Protein AF-A0A1J4WRR9-F1 (afdb_monomer)

pLDDT: mean 74.23, std 21.95, range [26.36, 92.88]

Secondary structure (DSSP, 8-state):
---------PPPEEEEEEEHHHHHHHHHHTT----HHHHHHHHHHHSEEEEEEEEE-GGGS-HHHHHHHHHTTPEEEE-PPBTTTB-SHHHHHHHHHHT-------SS-----------

Structure (mmCIF, N/CA/C/O backbone):
data_AF-A0A1J4WRR9-F1
#
_entry.id   AF-A0A1J4WRR9-F1
#
loop_
_atom_site.group_PDB
_atom_site.id
_atom_site.type_symbol
_atom_site.label_atom_id
_atom_site.label_alt_id
_atom_site.label_comp_id
_atom_site.label_asym_id
_atom_site.label_entity_id
_atom_site.label_seq_id
_atom_site.pdbx_PDB_ins_code
_atom_site.Cartn_x
_atom_site.Cartn_y
_atom_site.Cartn_z
_atom_site.occupancy
_atom_site.B_iso_or_equiv
_atom_site.auth_seq_id
_atom_site.auth_comp_id
_atom_site.auth_asym_id
_atom_site.auth_atom_id
_atom_site.pdbx_PDB_model_num
ATOM 1 N N . MET A 1 1 ? -31.240 15.964 38.625 1.00 39.91 1 MET A N 1
ATOM 2 C CA . MET A 1 1 ? -29.882 15.446 38.370 1.00 39.91 1 MET A CA 1
ATOM 3 C C . MET A 1 1 ? -30.028 14.396 37.291 1.00 39.91 1 MET A C 1
ATOM 5 O O . MET A 1 1 ? -30.695 13.405 37.537 1.00 39.91 1 MET A O 1
ATOM 9 N N . ALA A 1 2 ? -29.575 14.690 36.074 1.00 42.62 2 ALA A N 1
ATOM 10 C CA . ALA A 1 2 ? -29.605 13.737 34.972 1.00 42.62 2 ALA A CA 1
ATOM 11 C C . ALA A 1 2 ? -28.191 13.175 34.838 1.00 42.62 2 ALA A C 1
ATOM 13 O O . ALA A 1 2 ? -27.283 13.915 34.450 1.00 42.62 2 ALA A O 1
ATOM 14 N N . ASP A 1 3 ? -28.020 11.908 35.206 1.00 43.25 3 ASP A N 1
ATOM 15 C CA . ASP A 1 3 ? -26.831 11.131 34.877 1.00 43.25 3 ASP A CA 1
ATOM 16 C C . ASP A 1 3 ? -26.730 11.067 33.353 1.00 43.25 3 ASP A C 1
ATOM 18 O O . ASP A 1 3 ? -27.455 10.341 32.675 1.00 43.25 3 ASP A O 1
ATOM 22 N N . ARG A 1 4 ? -25.870 11.919 32.791 1.00 42.72 4 ARG A N 1
ATOM 23 C CA . ARG A 1 4 ? -25.448 11.793 31.403 1.00 42.72 4 ARG A CA 1
ATOM 24 C C . ARG A 1 4 ? -24.496 10.611 31.363 1.00 42.72 4 ARG A C 1
ATOM 26 O O . ARG A 1 4 ? -23.338 10.752 31.746 1.00 42.72 4 ARG A O 1
ATOM 33 N N . GLU A 1 5 ? -24.981 9.466 30.900 1.00 44.03 5 GLU A N 1
ATOM 34 C CA . GLU A 1 5 ? -24.117 8.398 30.412 1.00 44.03 5 GLU A CA 1
ATOM 35 C C . GLU A 1 5 ? -23.182 9.010 29.362 1.00 44.03 5 GLU A C 1
ATOM 37 O O . GLU A 1 5 ? -23.585 9.336 28.243 1.00 44.03 5 GLU A O 1
ATOM 42 N N . ILE A 1 6 ? -21.923 9.233 29.742 1.00 54.09 6 ILE A N 1
ATOM 43 C CA . ILE A 1 6 ? -20.846 9.567 28.814 1.00 54.09 6 ILE A CA 1
ATOM 44 C C . ILE A 1 6 ? -20.554 8.267 28.067 1.00 54.09 6 ILE A C 1
ATOM 46 O O . ILE A 1 6 ? -19.619 7.533 28.375 1.00 54.09 6 ILE A O 1
ATOM 50 N N . GLY A 1 7 ? -21.426 7.931 27.118 1.00 45.69 7 GLY A N 1
ATOM 51 C CA . GLY A 1 7 ? -21.186 6.850 26.185 1.00 45.69 7 GLY A CA 1
ATOM 52 C C . GLY A 1 7 ? -19.943 7.212 25.388 1.00 45.69 7 GLY A C 1
ATOM 53 O O . GLY A 1 7 ? -19.991 8.099 24.536 1.00 45.69 7 GLY A O 1
ATOM 54 N N . HIS A 1 8 ? -18.818 6.558 25.680 1.00 54.09 8 HIS A N 1
ATOM 55 C CA . HIS A 1 8 ? -17.649 6.586 24.813 1.00 54.09 8 HIS A CA 1
ATOM 56 C C . HIS A 1 8 ? -18.095 6.107 23.427 1.00 54.09 8 HIS A C 1
ATOM 58 O O . HIS A 1 8 ? -18.208 4.902 23.194 1.00 54.09 8 HIS A O 1
ATOM 64 N N . ARG A 1 9 ? -18.381 7.037 22.503 1.00 54.81 9 ARG A N 1
ATOM 65 C CA . ARG A 1 9 ? -18.487 6.708 21.080 1.00 54.81 9 ARG A CA 1
ATOM 66 C C . ARG A 1 9 ? -17.151 6.085 20.707 1.00 54.81 9 ARG A C 1
ATOM 68 O O . ARG A 1 9 ? -16.142 6.782 20.644 1.00 54.81 9 ARG A O 1
ATOM 75 N N . ARG A 1 10 ? -17.137 4.762 20.546 1.00 61.81 10 ARG A N 1
ATOM 76 C CA . ARG A 1 10 ? -15.982 4.058 19.997 1.00 61.81 10 ARG A CA 1
ATOM 77 C C . ARG A 1 10 ? -15.734 4.663 18.620 1.00 61.81 10 ARG A C 1
ATOM 79 O O . ARG A 1 10 ? -16.669 4.733 17.824 1.00 61.81 10 ARG A O 1
ATOM 86 N N . ALA A 1 11 ? -14.518 5.150 18.390 1.00 70.25 11 ALA A N 1
ATOM 87 C CA . ALA A 1 11 ? -14.110 5.576 17.062 1.00 70.25 11 ALA A CA 1
ATOM 88 C C . ALA A 1 11 ? -14.341 4.412 16.088 1.00 70.25 11 ALA A C 1
ATOM 90 O O . ALA A 1 11 ? -14.134 3.248 16.450 1.00 70.25 11 ALA A O 1
ATOM 91 N N . GLU A 1 12 ? -14.816 4.716 14.881 1.00 80.94 12 GLU A N 1
ATOM 92 C CA . GLU A 1 12 ? -14.925 3.703 13.836 1.00 80.94 12 GLU A CA 1
ATOM 93 C C . GLU A 1 12 ? -13.535 3.125 13.573 1.00 80.94 12 GLU A C 1
ATOM 95 O O . GLU A 1 12 ? -12.549 3.856 13.545 1.00 80.94 12 GLU A O 1
ATOM 100 N N . LYS A 1 13 ? -13.433 1.804 13.447 1.00 82.19 13 LYS A N 1
ATOM 101 C CA . LYS A 1 13 ? -12.151 1.146 13.197 1.00 82.19 13 LYS A CA 1
ATOM 102 C C . LYS A 1 13 ? -11.915 1.074 11.698 1.00 82.19 13 LYS A C 1
ATOM 104 O O . LYS A 1 13 ? -12.748 0.534 10.975 1.00 82.19 13 LYS A O 1
ATOM 109 N N . VAL A 1 14 ? -10.771 1.576 11.252 1.00 82.56 14 VAL A N 1
ATOM 110 C CA . VAL A 1 14 ? -10.416 1.684 9.838 1.00 82.56 14 VAL A CA 1
ATOM 111 C C . VAL A 1 14 ? -9.291 0.720 9.492 1.00 82.56 14 VAL A C 1
ATOM 113 O O . VAL A 1 14 ? -8.246 0.655 10.140 1.00 82.56 14 VAL A O 1
ATOM 116 N N . ALA A 1 15 ? -9.541 -0.016 8.423 1.00 86.19 15 ALA A N 1
ATOM 117 C CA . ALA A 1 15 ? -8.690 -1.016 7.818 1.00 86.19 15 ALA A CA 1
ATOM 118 C C . ALA A 1 15 ? -8.161 -0.471 6.490 1.00 86.19 15 ALA A C 1
ATOM 120 O O . ALA A 1 15 ? -8.923 -0.376 5.528 1.00 86.19 15 ALA A O 1
ATOM 121 N N . LEU A 1 16 ? -6.888 -0.084 6.419 1.00 87.00 16 LEU A N 1
ATOM 122 C CA . LEU A 1 16 ? -6.315 0.458 5.189 1.00 87.00 16 LEU A CA 1
ATOM 123 C C . LEU A 1 16 ? -5.583 -0.647 4.413 1.00 87.00 16 LEU A C 1
ATOM 125 O O . LEU A 1 16 ? -4.529 -1.124 4.833 1.00 87.00 16 LEU A O 1
ATOM 129 N N . VAL A 1 17 ? -6.151 -1.028 3.270 1.00 91.25 17 VAL A N 1
ATOM 130 C CA . VAL A 1 17 ? -5.638 -2.060 2.358 1.00 91.25 17 VAL A CA 1
ATOM 131 C C . VAL A 1 17 ? -5.382 -1.406 1.006 1.00 91.25 17 VAL A C 1
ATOM 133 O O . VAL A 1 17 ? -6.305 -0.870 0.396 1.00 91.25 17 VAL A O 1
ATOM 136 N N . VAL A 1 18 ? -4.125 -1.391 0.567 1.00 90.38 18 VAL A N 1
ATOM 137 C CA . VAL A 1 18 ? -3.680 -0.563 -0.560 1.00 90.38 18 VAL A CA 1
ATOM 138 C C . VAL A 1 18 ? -2.993 -1.418 -1.611 1.00 90.38 18 VAL A C 1
ATOM 140 O O . VAL A 1 18 ? -1.921 -1.964 -1.362 1.00 90.38 18 VAL A O 1
ATOM 143 N N . ASP A 1 19 ? -3.564 -1.467 -2.808 1.00 92.69 19 ASP A N 1
ATOM 144 C CA . ASP A 1 19 ? -2.810 -1.791 -4.018 1.00 92.69 19 ASP A CA 1
ATOM 145 C C . ASP A 1 19 ? -1.966 -0.567 -4.393 1.00 92.69 19 ASP A C 1
ATOM 147 O O . ASP A 1 19 ? -2.484 0.463 -4.844 1.00 92.69 19 ASP A O 1
ATOM 151 N N . LEU A 1 20 ? -0.663 -0.647 -4.122 1.00 91.00 20 LEU A N 1
ATOM 152 C CA . LEU A 1 20 ? 0.210 0.516 -4.209 1.00 91.00 20 LEU A CA 1
ATOM 153 C C . LEU A 1 20 ? 0.544 0.890 -5.656 1.00 91.00 20 LEU A C 1
ATOM 155 O O . LEU A 1 20 ? 0.702 2.078 -5.948 1.00 91.00 20 LEU A O 1
ATOM 159 N N . GLU A 1 21 ? 0.642 -0.082 -6.565 1.00 89.31 21 GLU A N 1
ATOM 160 C CA . GLU A 1 21 ? 0.905 0.212 -7.976 1.00 89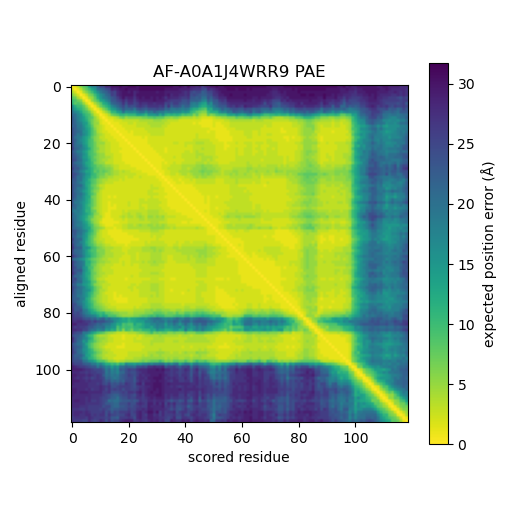.31 21 GLU A CA 1
ATOM 161 C C . GLU A 1 21 ? -0.314 0.879 -8.610 1.00 89.31 21 GLU A C 1
ATOM 163 O O . GLU A 1 21 ? -0.171 1.912 -9.269 1.00 89.31 21 GLU A O 1
ATOM 168 N N . ASN A 1 22 ? -1.513 0.357 -8.344 1.00 89.81 22 ASN A N 1
ATOM 169 C CA . ASN A 1 22 ? -2.741 0.887 -8.920 1.00 89.81 22 ASN A CA 1
ATOM 170 C C . ASN A 1 22 ? -3.055 2.310 -8.431 1.00 89.81 22 ASN A C 1
ATOM 172 O O . ASN A 1 22 ? -3.361 3.191 -9.241 1.00 89.81 22 ASN A O 1
ATOM 176 N N . ILE A 1 23 ? -2.916 2.593 -7.127 1.00 88.44 23 ILE A N 1
ATOM 177 C CA . ILE A 1 23 ? -3.132 3.958 -6.620 1.00 88.44 23 ILE A CA 1
ATOM 178 C C . ILE A 1 23 ? -2.065 4.927 -7.135 1.00 88.44 23 ILE A C 1
ATOM 180 O O . ILE A 1 23 ? -2.399 6.045 -7.522 1.00 88.44 23 ILE A O 1
ATOM 184 N N . SER A 1 24 ? -0.800 4.500 -7.217 1.00 89.25 24 SER A N 1
ATOM 185 C CA . SER A 1 24 ? 0.281 5.343 -7.739 1.00 89.25 24 SER A CA 1
ATOM 186 C C . SER A 1 24 ? 0.067 5.661 -9.217 1.00 89.25 24 SER A C 1
ATOM 188 O O . SER A 1 24 ? 0.209 6.815 -9.623 1.00 89.25 24 SER A O 1
ATOM 190 N N . PHE A 1 25 ? -0.338 4.665 -10.011 1.00 88.50 25 PHE A N 1
ATOM 191 C CA . PHE A 1 25 ? -0.684 4.836 -11.420 1.00 88.50 25 PHE A CA 1
ATOM 192 C C . PHE A 1 25 ? -1.892 5.765 -11.599 1.00 88.50 25 PHE A C 1
ATOM 194 O O . PHE A 1 25 ? -1.848 6.685 -12.415 1.00 88.50 25 PHE A O 1
ATOM 201 N N . THR A 1 26 ? -2.939 5.581 -10.792 1.00 88.88 26 THR A N 1
ATOM 202 C CA . THR A 1 26 ? -4.142 6.425 -10.815 1.00 88.88 26 THR A CA 1
ATOM 203 C C . THR A 1 26 ? -3.811 7.876 -10.460 1.00 88.88 26 THR A C 1
ATOM 205 O O . THR A 1 26 ? -4.182 8.790 -11.195 1.00 88.88 26 THR A O 1
ATOM 208 N N . CYS A 1 27 ? -3.053 8.105 -9.383 1.00 87.50 27 CYS A N 1
ATOM 209 C CA . CYS A 1 27 ? -2.597 9.439 -8.994 1.00 87.50 27 CYS A CA 1
ATOM 210 C C . CYS A 1 27 ? -1.750 10.090 -10.098 1.00 87.50 27 CYS A C 1
ATOM 212 O O . CYS A 1 27 ? -2.002 11.240 -10.458 1.00 87.50 27 CYS A O 1
ATOM 214 N N . ALA A 1 28 ? -0.811 9.347 -10.693 1.00 88.81 28 ALA A N 1
ATOM 215 C CA . ALA A 1 28 ? 0.011 9.840 -11.796 1.00 88.81 28 ALA A CA 1
ATOM 216 C C . ALA A 1 28 ? -0.834 10.237 -13.019 1.00 88.81 28 ALA A C 1
ATOM 218 O O . ALA A 1 28 ? -0.604 11.297 -13.600 1.00 88.81 28 ALA A O 1
ATOM 219 N N . GLY A 1 29 ? -1.856 9.445 -13.366 1.00 91.56 29 GLY A N 1
ATOM 220 C CA . GLY A 1 29 ? -2.811 9.765 -14.433 1.00 91.56 29 GLY A CA 1
ATOM 221 C C . GLY A 1 29 ? -3.628 11.037 -14.175 1.00 91.56 29 GLY A C 1
ATOM 222 O O . GLY A 1 29 ? -4.068 11.691 -15.117 1.00 91.56 29 GLY A O 1
ATOM 223 N N . MET A 1 30 ? -3.780 11.426 -12.908 1.00 91.38 30 MET A N 1
ATOM 224 C CA . MET A 1 30 ? -4.420 12.677 -12.489 1.00 91.38 30 MET A CA 1
ATOM 225 C C . MET A 1 30 ? -3.429 13.843 -12.324 1.00 91.38 30 MET A C 1
ATOM 227 O O . MET A 1 30 ? -3.842 14.940 -11.952 1.00 91.38 30 MET A O 1
ATOM 231 N N . GLY A 1 31 ? -2.130 13.633 -12.566 1.00 91.69 31 GLY A N 1
ATOM 232 C CA . GLY A 1 31 ? -1.089 14.636 -12.317 1.00 91.69 31 GLY A CA 1
ATOM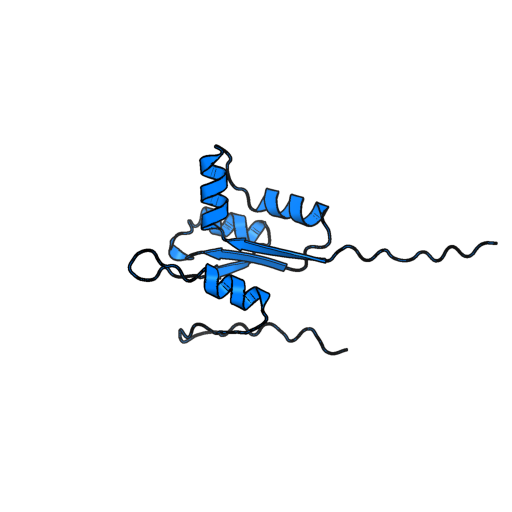 233 C C . GLY A 1 31 ? -0.832 14.905 -10.829 1.00 91.69 31 GLY A C 1
ATOM 234 O O . GLY A 1 31 ? -0.304 15.957 -10.474 1.00 91.69 31 GLY A O 1
ATOM 235 N N . ILE A 1 32 ? -1.215 13.973 -9.953 1.00 88.88 32 ILE A N 1
ATOM 236 C CA . ILE A 1 32 ? -1.079 14.077 -8.498 1.00 88.88 32 ILE A CA 1
ATOM 237 C C . ILE A 1 32 ? 0.038 13.139 -8.038 1.00 88.88 32 ILE A C 1
ATOM 239 O O . ILE A 1 32 ? 0.092 11.972 -8.422 1.00 88.88 32 ILE A O 1
ATOM 243 N N . ALA A 1 33 ? 0.926 13.628 -7.174 1.00 87.25 33 ALA A N 1
ATOM 244 C CA . ALA A 1 33 ? 1.908 12.772 -6.519 1.00 87.25 33 ALA A CA 1
ATOM 245 C C . ALA A 1 33 ? 1.235 11.963 -5.400 1.00 87.25 33 ALA A C 1
ATOM 247 O O . ALA A 1 33 ? 0.642 12.534 -4.482 1.00 87.25 33 ALA A O 1
ATOM 248 N N . PHE A 1 34 ? 1.346 10.636 -5.457 1.00 88.75 34 PHE A N 1
ATOM 249 C CA . PHE A 1 34 ? 0.897 9.783 -4.361 1.00 88.75 34 PHE A CA 1
ATOM 250 C C . PHE A 1 34 ? 1.770 10.000 -3.111 1.00 88.75 34 PHE A C 1
ATOM 252 O O . PHE A 1 34 ? 2.995 10.074 -3.195 1.00 88.75 34 PHE A O 1
ATOM 259 N N . SER A 1 35 ? 1.134 10.085 -1.939 1.00 89.50 35 SER A N 1
ATOM 260 C CA . SER A 1 35 ? 1.798 10.277 -0.646 1.00 89.50 35 SER A CA 1
ATOM 261 C C . SER A 1 35 ? 1.188 9.341 0.404 1.00 89.50 35 SER A C 1
ATOM 263 O O . SER A 1 35 ? 0.025 9.529 0.782 1.00 89.50 35 SER A O 1
ATOM 265 N N . PRO A 1 36 ? 1.960 8.374 0.941 1.00 88.94 36 PRO A N 1
ATOM 266 C CA . PRO A 1 36 ? 1.496 7.512 2.029 1.00 88.94 36 PRO A CA 1
ATOM 267 C C . PRO A 1 36 ? 1.071 8.296 3.279 1.00 88.94 36 PRO A C 1
ATOM 269 O O . PRO A 1 36 ? 0.127 7.911 3.965 1.00 88.94 36 PRO A O 1
ATOM 272 N N . ALA A 1 37 ? 1.728 9.426 3.560 1.00 89.50 37 ALA A N 1
ATOM 273 C CA . ALA A 1 37 ? 1.391 10.275 4.697 1.00 89.50 37 ALA A CA 1
ATOM 274 C C . ALA A 1 37 ? 0.005 10.913 4.534 1.00 89.50 37 ALA A C 1
ATOM 276 O O . ALA A 1 37 ? -0.784 10.919 5.478 1.00 89.50 37 ALA A O 1
ATOM 277 N N . THR A 1 38 ? -0.312 11.395 3.328 1.00 87.56 38 THR A N 1
ATOM 278 C CA . THR A 1 38 ? -1.628 11.967 3.016 1.00 87.56 38 THR A CA 1
ATOM 279 C C . THR A 1 38 ? -2.719 10.910 3.149 1.00 87.56 38 THR A C 1
ATOM 281 O O . THR A 1 38 ? -3.734 11.160 3.792 1.00 87.56 38 THR A O 1
ATOM 284 N N . LEU A 1 39 ? -2.478 9.701 2.631 1.00 87.12 39 LEU A N 1
ATOM 285 C CA . LEU A 1 39 ? -3.412 8.583 2.760 1.00 87.12 39 LEU A CA 1
ATOM 286 C C . LEU A 1 39 ? -3.711 8.247 4.232 1.00 87.12 39 LEU A C 1
ATOM 288 O O . LEU A 1 39 ? -4.863 8.033 4.600 1.00 87.12 39 LEU A O 1
ATOM 292 N N . MET A 1 40 ? -2.689 8.257 5.092 1.00 87.00 40 MET A N 1
ATOM 293 C CA . MET A 1 40 ? -2.850 8.007 6.527 1.00 87.00 40 MET A CA 1
ATOM 294 C C . MET A 1 40 ? -3.605 9.119 7.261 1.00 87.00 40 MET A C 1
ATOM 296 O O . MET A 1 40 ? -4.316 8.824 8.219 1.00 87.00 40 MET A O 1
ATOM 300 N N . VAL A 1 41 ? -3.463 10.383 6.849 1.00 88.62 41 VAL A N 1
ATOM 301 C CA . VAL A 1 41 ? -4.278 11.487 7.387 1.00 88.62 41 VAL A CA 1
ATOM 302 C C . VAL A 1 41 ? -5.744 11.273 7.021 1.00 88.62 41 VAL A C 1
ATOM 304 O O . VAL A 1 41 ? -6.578 11.229 7.920 1.00 88.62 41 VAL A O 1
ATOM 307 N N . MET A 1 42 ? -6.038 11.019 5.743 1.00 84.50 42 MET A N 1
ATOM 308 C CA . MET A 1 42 ? -7.405 10.764 5.272 1.00 84.50 42 MET A CA 1
ATOM 309 C C . MET A 1 42 ? -8.042 9.558 5.977 1.00 84.50 42 MET A C 1
ATOM 311 O O . MET A 1 42 ? -9.1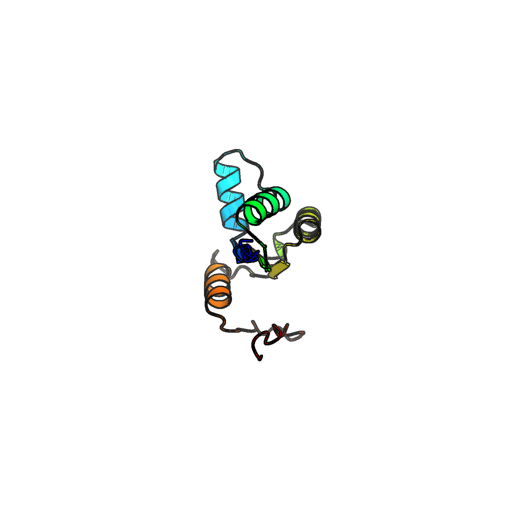90 9.618 6.402 1.00 84.50 42 MET A O 1
ATOM 315 N N . ALA A 1 43 ? -7.293 8.468 6.168 1.00 83.38 43 ALA A N 1
ATOM 316 C CA . ALA A 1 43 ? -7.793 7.295 6.882 1.00 83.38 43 ALA A CA 1
ATOM 317 C C . ALA A 1 43 ? -8.117 7.594 8.360 1.00 83.38 43 ALA A C 1
ATOM 319 O O . ALA A 1 43 ? -9.088 7.065 8.895 1.00 83.38 43 ALA A O 1
ATOM 320 N N . ARG A 1 44 ? -7.335 8.462 9.017 1.00 85.88 44 ARG A N 1
ATOM 321 C CA . ARG A 1 44 ? -7.563 8.872 10.414 1.00 85.88 44 ARG A CA 1
ATOM 322 C C . ARG A 1 44 ? -8.737 9.831 10.587 1.00 85.88 44 ARG A C 1
ATOM 324 O O . ARG A 1 44 ? -9.316 9.879 11.667 1.00 85.88 44 ARG A O 1
ATOM 331 N N . GLU A 1 45 ? -9.094 10.575 9.546 1.00 84.62 45 GLU A N 1
ATOM 332 C CA . GLU A 1 45 ? -10.314 11.392 9.535 1.00 84.62 45 GLU A CA 1
ATOM 333 C C . GLU A 1 45 ? -11.580 10.525 9.521 1.00 84.62 45 GLU A C 1
ATOM 335 O O . GLU A 1 45 ? -12.609 10.941 10.050 1.00 84.62 45 GLU A O 1
ATOM 340 N N . LEU A 1 46 ? -11.497 9.308 8.967 1.00 79.75 46 LEU A N 1
ATOM 341 C CA . LEU A 1 46 ? -12.589 8.331 8.972 1.00 79.75 46 LEU A CA 1
ATOM 342 C C . LEU A 1 46 ? -12.704 7.583 10.309 1.00 79.75 46 LEU A C 1
ATOM 344 O O . LEU A 1 46 ? -13.799 7.187 10.695 1.00 79.75 46 LEU A O 1
ATOM 348 N N . GLY A 1 47 ? -11.595 7.389 11.030 1.00 83.12 47 GLY A N 1
ATOM 349 C CA . GLY A 1 47 ? -11.612 6.702 12.318 1.00 83.12 47 GLY A CA 1
ATOM 350 C C . GLY A 1 47 ? -10.245 6.245 12.832 1.00 83.12 47 GLY A C 1
ATOM 351 O O . GLY A 1 47 ? -9.187 6.682 12.384 1.00 83.12 47 GLY A O 1
ATOM 352 N N . GLU A 1 48 ? -10.256 5.345 13.811 1.00 85.31 48 GLU A N 1
ATOM 353 C CA . GLU A 1 48 ? -9.055 4.725 14.363 1.00 85.31 48 GLU A CA 1
ATOM 354 C C . GLU A 1 48 ? -8.477 3.714 13.365 1.00 85.31 48 GLU A C 1
ATOM 356 O O . GLU A 1 48 ? -9.028 2.631 13.164 1.00 85.31 48 GLU A O 1
ATOM 361 N N . VAL A 1 49 ? -7.343 4.047 12.746 1.00 83.25 49 VAL A N 1
ATOM 362 C CA . VAL A 1 49 ? -6.634 3.128 11.845 1.00 83.25 4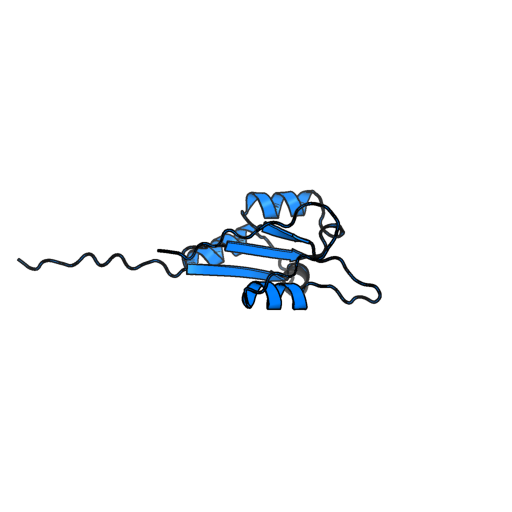9 VAL A CA 1
ATOM 363 C C . VAL A 1 49 ? -6.010 1.992 12.654 1.00 83.25 49 VAL A C 1
ATOM 365 O O . VAL A 1 49 ? -5.022 2.196 13.357 1.00 83.25 49 VAL A O 1
ATOM 368 N N . ILE A 1 50 ? -6.576 0.792 12.528 1.00 85.12 50 ILE A N 1
ATOM 369 C CA . ILE A 1 50 ? -6.125 -0.409 13.246 1.00 85.12 50 ILE A CA 1
ATOM 370 C C . ILE A 1 50 ? -5.051 -1.186 12.481 1.00 85.12 50 ILE A C 1
ATOM 372 O O . ILE A 1 50 ? -4.232 -1.869 13.091 1.00 85.12 50 ILE A O 1
ATOM 376 N N . TYR A 1 51 ? -5.029 -1.070 11.153 1.00 83.69 51 TYR A N 1
ATOM 377 C CA . TYR A 1 51 ? -3.959 -1.586 10.305 1.00 83.69 51 TYR A CA 1
ATOM 378 C C . TYR A 1 51 ? -3.875 -0.803 8.996 1.00 83.69 51 TYR A C 1
ATOM 380 O O . TYR A 1 51 ? -4.882 -0.333 8.466 1.00 83.69 51 TYR A O 1
ATOM 388 N N . ALA A 1 52 ? -2.651 -0.679 8.485 1.00 87.44 52 ALA A N 1
ATOM 389 C CA . ALA A 1 52 ? -2.340 -0.061 7.205 1.00 87.44 52 ALA A CA 1
ATOM 390 C C . ALA A 1 52 ? -1.341 -0.935 6.452 1.00 87.44 52 ALA A C 1
ATOM 392 O O . ALA A 1 52 ? -0.225 -1.171 6.923 1.00 87.44 52 ALA A O 1
ATOM 393 N N . THR A 1 53 ? -1.753 -1.467 5.306 1.00 92.50 53 THR A N 1
ATOM 394 C CA . THR A 1 53 ? -0.969 -2.439 4.543 1.00 92.50 53 THR A CA 1
ATOM 395 C C . THR A 1 53 ? -0.998 -2.114 3.057 1.00 92.50 53 THR A C 1
ATOM 397 O O . THR A 1 53 ? -2.063 -1.969 2.463 1.00 92.50 53 THR A O 1
ATOM 400 N N . ALA A 1 54 ? 0.192 -2.005 2.472 1.00 92.62 54 ALA A N 1
ATOM 401 C CA . ALA A 1 54 ? 0.415 -1.815 1.050 1.00 92.62 54 ALA A CA 1
ATOM 402 C C . ALA A 1 54 ? 0.942 -3.104 0.412 1.00 92.62 54 ALA A C 1
ATOM 404 O O . ALA A 1 54 ? 1.871 -3.726 0.928 1.00 92.62 54 ALA A O 1
ATOM 405 N N . PHE A 1 55 ? 0.363 -3.471 -0.723 1.00 92.88 55 PHE A N 1
ATOM 406 C CA . PHE A 1 55 ? 0.694 -4.649 -1.512 1.00 92.88 55 PHE A CA 1
ATOM 407 C C . PHE A 1 55 ? 1.406 -4.193 -2.783 1.00 92.88 55 PHE A C 1
ATOM 409 O O . PHE A 1 55 ? 0.873 -3.374 -3.534 1.00 92.88 55 PHE A O 1
ATOM 416 N N . ILE A 1 56 ? 2.635 -4.669 -2.981 1.00 92.38 56 ILE A N 1
ATOM 417 C CA . ILE A 1 56 ? 3.485 -4.316 -4.125 1.00 92.38 56 ILE A CA 1
ATOM 418 C C . ILE A 1 56 ? 4.637 -5.305 -4.262 1.00 92.38 56 ILE A C 1
ATOM 420 O O . ILE A 1 56 ? 5.061 -5.898 -3.272 1.00 92.38 56 ILE A O 1
ATOM 424 N N . ASP A 1 57 ? 5.190 -5.446 -5.463 1.00 91.06 57 ASP A N 1
ATOM 425 C CA . ASP A 1 57 ? 6.497 -6.075 -5.653 1.00 91.06 57 ASP A CA 1
ATOM 426 C C . ASP A 1 57 ? 7.574 -5.272 -4.909 1.00 91.06 57 ASP A C 1
ATOM 428 O O . ASP A 1 57 ? 7.921 -4.156 -5.294 1.00 91.06 57 ASP A O 1
ATOM 432 N N . ALA A 1 58 ? 8.133 -5.817 -3.827 1.00 88.56 58 ALA A N 1
ATOM 433 C CA . ALA A 1 58 ? 9.101 -5.079 -3.027 1.00 88.56 58 ALA A CA 1
ATOM 434 C C . ALA A 1 58 ? 10.351 -4.706 -3.841 1.00 88.56 58 ALA A C 1
ATOM 436 O O . ALA A 1 58 ? 11.019 -3.724 -3.506 1.00 88.56 58 ALA A O 1
ATOM 437 N N . GLN A 1 59 ? 10.676 -5.442 -4.910 1.00 89.25 59 GLN A N 1
ATOM 438 C CA . GLN A 1 59 ? 11.808 -5.122 -5.780 1.00 89.25 59 GLN A CA 1
ATOM 439 C C . GLN A 1 59 ? 11.566 -3.886 -6.651 1.00 89.25 59 GLN A C 1
ATOM 441 O O . GLN A 1 59 ? 12.540 -3.262 -7.071 1.00 89.25 59 GLN A O 1
ATOM 446 N N . SER A 1 60 ? 10.309 -3.494 -6.889 1.00 89.31 60 SER A N 1
ATOM 447 C CA . SER A 1 60 ? 9.991 -2.272 -7.637 1.00 89.31 60 SER A CA 1
ATOM 448 C C . SER A 1 60 ? 10.102 -1.002 -6.785 1.00 89.31 60 SER A C 1
ATOM 450 O O . SER A 1 60 ? 10.226 0.095 -7.328 1.00 89.31 60 SER A O 1
ATOM 452 N N . LEU A 1 61 ? 10.119 -1.134 -5.453 1.00 90.25 61 LEU A N 1
ATOM 453 C CA . LEU A 1 61 ? 10.232 -0.002 -4.536 1.00 90.25 61 LEU A CA 1
ATOM 454 C C . LEU A 1 61 ? 11.662 0.531 -4.430 1.00 90.25 61 LEU A C 1
ATOM 456 O O . LEU A 1 61 ? 12.584 -0.192 -4.033 1.00 90.25 61 LEU A O 1
ATOM 460 N N . SER A 1 62 ? 11.815 1.842 -4.628 1.00 92.56 62 SER A N 1
ATOM 461 C CA . SER A 1 62 ? 13.054 2.543 -4.301 1.00 92.56 62 SER A CA 1
ATOM 462 C C . SER A 1 62 ? 13.305 2.565 -2.785 1.00 92.56 62 SER A C 1
ATOM 464 O O . SER A 1 62 ? 12.386 2.456 -1.967 1.00 92.56 62 SER A O 1
ATOM 466 N N . THR A 1 63 ? 14.561 2.768 -2.376 1.00 92.44 63 THR A N 1
ATOM 467 C CA . THR A 1 63 ? 14.912 2.958 -0.956 1.00 92.44 63 THR A CA 1
ATOM 468 C C . THR A 1 63 ? 14.127 4.111 -0.326 1.00 92.44 63 THR A C 1
ATOM 470 O O . THR A 1 63 ? 13.717 4.020 0.831 1.00 92.44 63 THR A O 1
ATOM 473 N N . GLN A 1 64 ? 13.888 5.183 -1.083 1.00 92.00 64 GLN A N 1
ATOM 474 C CA . GLN A 1 64 ? 13.153 6.347 -0.602 1.00 92.00 64 GLN A CA 1
ATOM 475 C C . GLN A 1 64 ? 11.674 6.020 -0.351 1.00 92.00 64 GLN A C 1
ATOM 477 O O . GLN A 1 64 ? 11.151 6.372 0.707 1.00 92.00 64 GLN A O 1
ATOM 482 N N . ASP A 1 65 ? 11.027 5.281 -1.253 1.00 90.94 65 ASP A N 1
ATOM 483 C CA . ASP A 1 65 ? 9.619 4.891 -1.099 1.00 90.94 65 ASP A CA 1
ATOM 484 C C . ASP A 1 65 ? 9.420 3.974 0.106 1.00 90.94 65 ASP A C 1
ATOM 486 O O . ASP A 1 65 ? 8.496 4.168 0.899 1.00 90.94 65 ASP A O 1
ATOM 490 N N . ARG A 1 66 ? 10.346 3.029 0.317 1.00 90.62 66 ARG A N 1
ATOM 491 C CA . ARG A 1 66 ? 1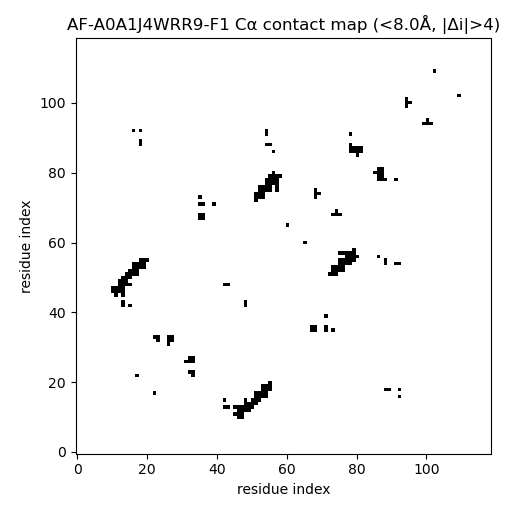0.350 2.162 1.507 1.00 90.62 66 ARG A CA 1
ATOM 492 C C . ARG A 1 66 ? 10.419 2.977 2.798 1.00 90.62 66 ARG A C 1
ATOM 494 O O . ARG A 1 66 ? 9.680 2.699 3.741 1.00 90.62 66 ARG A O 1
ATOM 501 N N . ILE A 1 67 ? 11.271 4.006 2.839 1.00 91.31 67 ILE A N 1
ATOM 502 C CA . ILE A 1 67 ? 11.383 4.907 3.996 1.00 91.31 67 ILE A CA 1
ATOM 503 C C . ILE A 1 67 ? 10.084 5.695 4.201 1.00 91.31 67 ILE A C 1
ATOM 505 O O . ILE A 1 67 ? 9.643 5.844 5.342 1.00 91.31 67 ILE A O 1
ATOM 509 N N . HIS A 1 68 ? 9.461 6.198 3.133 1.00 91.56 68 HIS A N 1
ATOM 510 C CA . HIS A 1 68 ? 8.206 6.947 3.226 1.00 91.56 68 HIS A CA 1
ATOM 511 C C . HIS A 1 68 ? 7.046 6.088 3.741 1.00 91.56 68 HIS A C 1
ATOM 513 O O . HIS A 1 68 ? 6.310 6.531 4.626 1.00 91.56 68 HIS A O 1
ATOM 519 N N . LEU A 1 69 ? 6.909 4.859 3.241 1.00 90.81 69 LEU A N 1
ATOM 520 C CA . LEU A 1 69 ? 5.908 3.897 3.710 1.00 90.81 69 LEU A CA 1
ATOM 521 C C . LEU A 1 69 ? 6.117 3.571 5.194 1.00 90.81 69 LEU A C 1
ATOM 523 O O . LEU A 1 69 ? 5.190 3.722 5.991 1.00 90.81 69 LEU A O 1
ATOM 527 N N . PHE A 1 70 ? 7.356 3.247 5.584 1.00 90.31 70 PHE A N 1
ATOM 528 C CA . PHE A 1 70 ? 7.706 2.941 6.973 1.00 90.31 70 PHE A CA 1
ATOM 529 C C . PHE A 1 70 ? 7.406 4.107 7.923 1.00 90.31 70 PHE A C 1
ATOM 531 O O . PHE A 1 70 ? 6.718 3.927 8.926 1.00 90.31 70 PHE A O 1
ATOM 538 N N . LYS A 1 71 ? 7.859 5.325 7.593 1.00 92.50 71 LYS A N 1
ATOM 539 C CA . LYS A 1 71 ? 7.603 6.525 8.411 1.00 92.50 71 LYS A CA 1
ATOM 540 C C . LYS A 1 71 ? 6.117 6.860 8.529 1.00 92.50 71 LYS A C 1
ATOM 542 O O . LYS A 1 71 ? 5.711 7.459 9.519 1.00 92.50 71 LYS A O 1
ATOM 547 N N . SER A 1 72 ? 5.317 6.476 7.537 1.00 90.88 72 SER A N 1
ATOM 548 C CA . SER A 1 72 ? 3.866 6.678 7.550 1.00 90.88 72 SER A CA 1
ATOM 549 C C . SER A 1 72 ? 3.126 5.605 8.360 1.00 90.88 72 SER A C 1
ATOM 551 O O . SER A 1 72 ? 1.930 5.749 8.601 1.00 90.88 72 SER A O 1
ATOM 553 N N . GLY A 1 73 ? 3.817 4.556 8.820 1.00 88.44 73 GLY A N 1
ATOM 554 C CA . GLY A 1 73 ? 3.215 3.435 9.543 1.00 88.44 73 GLY A CA 1
ATOM 555 C C . GLY A 1 73 ? 2.525 2.418 8.631 1.00 88.44 73 GLY A C 1
ATOM 556 O O . GLY A 1 73 ? 1.671 1.668 9.095 1.00 88.44 73 GLY A O 1
ATOM 557 N N . VAL A 1 74 ? 2.871 2.396 7.340 1.00 87.88 74 VAL A N 1
ATOM 558 C CA . VAL A 1 74 ? 2.318 1.453 6.364 1.00 87.88 74 VAL A CA 1
ATOM 559 C C . VAL A 1 74 ? 3.219 0.227 6.288 1.00 87.88 74 VAL A C 1
ATOM 561 O O . VAL A 1 74 ? 4.404 0.326 5.969 1.00 87.88 74 VAL A O 1
ATOM 564 N N . THR A 1 75 ? 2.650 -0.942 6.570 1.00 91.31 75 THR A N 1
ATOM 565 C CA . THR A 1 75 ? 3.338 -2.224 6.385 1.00 91.31 75 THR A CA 1
ATOM 566 C C . THR A 1 75 ? 3.349 -2.595 4.910 1.00 91.31 75 THR A C 1
ATOM 568 O O . THR A 1 75 ? 2.354 -2.407 4.218 1.00 91.31 75 THR A O 1
ATOM 571 N N . VAL A 1 76 ? 4.465 -3.136 4.427 1.00 91.31 76 VAL A N 1
ATOM 572 C CA . VAL A 1 76 ? 4.597 -3.598 3.042 1.00 91.31 76 VAL A CA 1
ATOM 573 C C . VAL A 1 76 ? 4.482 -5.115 2.998 1.00 91.31 76 VAL A C 1
ATOM 575 O O . VAL A 1 76 ? 5.198 -5.814 3.714 1.00 91.31 76 VAL A O 1
ATOM 578 N N . VAL A 1 77 ? 3.604 -5.613 2.134 1.00 91.25 77 VAL A N 1
ATOM 579 C CA . VAL A 1 77 ? 3.499 -7.027 1.775 1.00 91.25 77 VAL A CA 1
ATOM 580 C C . VAL A 1 77 ? 4.093 -7.204 0.387 1.00 91.25 77 VAL A C 1
ATOM 582 O O . VAL A 1 77 ? 3.562 -6.689 -0.598 1.00 91.25 77 VAL A O 1
ATOM 585 N N . ASP A 1 78 ? 5.195 -7.949 0.322 1.00 90.06 78 ASP A N 1
ATOM 586 C CA . ASP A 1 78 ? 5.874 -8.250 -0.935 1.00 90.06 78 ASP A CA 1
ATOM 587 C C . ASP A 1 78 ? 4.991 -9.121 -1.831 1.00 90.06 78 ASP A C 1
ATOM 589 O O . ASP A 1 78 ? 4.569 -10.207 -1.428 1.00 90.06 78 ASP A O 1
ATOM 593 N N . CYS A 1 79 ? 4.707 -8.645 -3.039 1.00 89.19 79 CYS A N 1
ATOM 594 C CA . CYS A 1 79 ? 3.870 -9.268 -4.058 1.00 89.19 79 CYS A CA 1
ATOM 595 C C . CYS A 1 79 ? 4.676 -9.396 -5.356 1.00 89.19 79 CYS A C 1
ATOM 597 O O . CYS A 1 79 ? 4.499 -8.584 -6.263 1.00 89.19 79 CYS A O 1
ATOM 599 N N . PRO A 1 80 ? 5.565 -10.399 -5.466 1.00 85.56 80 PRO A N 1
ATOM 600 C CA . PRO A 1 80 ? 6.458 -10.511 -6.610 1.00 85.56 80 PRO A CA 1
ATOM 601 C C . PRO A 1 80 ? 5.665 -10.645 -7.910 1.00 85.56 80 PRO A C 1
ATOM 603 O O . PRO A 1 80 ? 4.661 -11.371 -7.973 1.00 85.56 80 PRO A O 1
ATOM 606 N N . ARG A 1 81 ? 6.139 -9.967 -8.959 1.00 82.19 81 ARG A N 1
ATOM 607 C CA . ARG A 1 81 ? 5.590 -10.111 -10.309 1.00 82.19 81 ARG A CA 1
ATOM 608 C C . ARG A 1 81 ? 5.888 -11.506 -10.852 1.00 82.19 81 ARG A C 1
ATOM 610 O O . ARG A 1 81 ? 7.029 -11.967 -10.860 1.00 82.19 81 ARG A O 1
ATOM 617 N N . LEU A 1 82 ? 4.859 -12.181 -11.352 1.00 78.88 82 LEU A N 1
ATOM 618 C CA . LEU A 1 82 ? 5.016 -13.417 -12.109 1.00 78.88 82 LEU A CA 1
ATOM 619 C C . LEU A 1 82 ? 5.299 -13.082 -13.579 1.00 78.88 82 LEU A C 1
ATOM 621 O O . LEU A 1 82 ? 5.019 -11.988 -14.080 1.00 78.88 82 LEU A O 1
ATOM 625 N N . SER A 1 83 ? 5.854 -14.051 -14.306 1.00 70.81 83 SER A N 1
ATOM 626 C CA . SER A 1 83 ? 6.084 -13.917 -15.746 1.00 70.81 83 SER A CA 1
ATOM 627 C C . SER A 1 83 ? 4.804 -13.475 -16.476 1.00 70.81 83 SER A C 1
ATOM 629 O O . SER A 1 83 ? 3.733 -14.023 -16.213 1.00 70.81 83 SER A O 1
ATOM 631 N N . ARG A 1 84 ? 4.939 -12.559 -17.449 1.00 63.62 84 ARG A N 1
ATOM 632 C CA . ARG A 1 84 ? 3.854 -11.983 -18.280 1.00 63.62 84 ARG A CA 1
ATOM 633 C C . ARG A 1 84 ? 2.941 -10.954 -17.592 1.00 63.62 84 ARG A C 1
ATOM 635 O O . ARG A 1 84 ? 1.769 -10.869 -17.943 1.00 63.62 84 ARG A O 1
ATOM 642 N N . GLY A 1 85 ? 3.467 -10.160 -16.657 1.00 60.44 85 GLY A N 1
ATOM 643 C CA . GLY A 1 85 ? 2.747 -8.992 -16.125 1.00 60.44 85 GLY A CA 1
ATOM 644 C C . GLY A 1 85 ? 1.530 -9.338 -15.267 1.00 60.44 85 GLY A C 1
ATOM 645 O O . GLY A 1 85 ? 0.683 -8.484 -15.049 1.00 60.44 85 GLY A O 1
ATOM 646 N N . LYS A 1 86 ? 1.440 -10.587 -14.801 1.00 61.47 86 LYS A N 1
ATOM 647 C CA . LYS A 1 86 ? 0.518 -10.977 -13.737 1.00 61.47 86 LYS A CA 1
ATOM 648 C C . LYS A 1 86 ? 1.267 -10.818 -12.427 1.00 61.47 86 LYS A C 1
ATOM 650 O O . LYS A 1 86 ? 2.284 -11.483 -12.241 1.00 61.47 86 LYS A O 1
ATOM 655 N N . ASP A 1 87 ? 0.818 -9.946 -11.547 1.00 72.44 87 ASP A N 1
ATOM 656 C CA . ASP A 1 87 ? 1.340 -9.901 -10.186 1.00 72.44 87 ASP A CA 1
ATOM 657 C C . ASP A 1 87 ? 0.510 -10.797 -9.255 1.00 72.44 87 ASP A C 1
ATOM 659 O O . ASP A 1 87 ? -0.390 -11.532 -9.674 1.00 72.44 87 ASP A O 1
ATOM 663 N N . THR A 1 88 ? 0.906 -10.812 -7.987 1.00 82.31 88 THR A N 1
ATOM 664 C CA . THR A 1 88 ? 0.220 -11.551 -6.923 1.00 82.31 88 THR A CA 1
ATOM 665 C C . THR A 1 88 ? -0.566 -10.623 -5.998 1.00 82.31 88 THR A C 1
ATOM 667 O O . THR A 1 88 ? -0.960 -11.061 -4.919 1.00 82.31 88 THR A O 1
ATOM 670 N N . VAL A 1 89 ? -0.787 -9.363 -6.396 1.00 88.44 89 VAL A N 1
ATOM 671 C CA . VAL A 1 89 ? -1.390 -8.325 -5.548 1.00 88.44 89 VAL A CA 1
ATOM 672 C C . VAL A 1 89 ? -2.861 -8.634 -5.301 1.00 88.44 89 VAL A C 1
ATOM 674 O O . VAL A 1 89 ? -3.240 -8.853 -4.151 1.00 88.44 89 VAL A O 1
ATOM 677 N N . ASP A 1 90 ? -3.659 -8.763 -6.363 1.00 87.25 90 ASP A N 1
ATOM 678 C CA . ASP A 1 90 ? -5.091 -9.080 -6.274 1.00 87.25 90 ASP A CA 1
ATOM 679 C C . ASP A 1 90 ? -5.391 -10.307 -5.392 1.00 87.25 90 ASP A C 1
ATOM 681 O O . ASP A 1 90 ? -6.149 -10.180 -4.422 1.00 87.25 90 ASP A O 1
ATOM 685 N N . PRO A 1 91 ? -4.804 -11.502 -5.646 1.00 87.62 91 PRO A N 1
ATOM 686 C CA . PRO A 1 91 ? -5.094 -12.670 -4.823 1.00 87.62 91 PRO A CA 1
ATOM 687 C C . PRO A 1 91 ? -4.647 -12.489 -3.368 1.00 87.62 91 PRO A C 1
ATOM 689 O O . PRO A 1 91 ? -5.331 -12.990 -2.479 1.00 87.62 91 PRO A O 1
ATOM 692 N N . LYS A 1 92 ? -3.560 -11.748 -3.100 1.00 87.62 92 LYS A N 1
ATOM 693 C CA . LYS A 1 92 ? -3.100 -11.471 -1.729 1.00 87.62 92 LYS A CA 1
ATOM 694 C C . LYS A 1 92 ? -3.995 -10.494 -0.985 1.00 87.62 92 LYS A C 1
ATOM 696 O O . LYS A 1 92 ? -4.218 -10.684 0.205 1.00 87.62 92 LYS A O 1
ATOM 701 N N . ILE A 1 93 ? -4.520 -9.475 -1.660 1.00 88.00 93 ILE A N 1
ATOM 702 C CA . ILE A 1 93 ? -5.492 -8.549 -1.071 1.00 88.00 93 ILE A CA 1
ATOM 703 C C . ILE A 1 93 ? -6.777 -9.300 -0.721 1.00 88.00 93 ILE A C 1
ATOM 705 O O . ILE A 1 93 ? -7.261 -9.190 0.404 1.00 88.00 93 ILE A O 1
ATOM 709 N N . ILE A 1 94 ? -7.307 -10.099 -1.656 1.00 86.31 94 ILE A N 1
ATOM 710 C CA . ILE A 1 94 ? -8.513 -10.913 -1.430 1.00 86.31 94 ILE A CA 1
ATOM 711 C C . ILE A 1 94 ? -8.309 -11.825 -0.224 1.00 86.31 94 ILE A C 1
ATOM 713 O O . ILE A 1 94 ? -9.160 -11.915 0.658 1.00 86.31 94 ILE A O 1
ATOM 717 N N . GLU A 1 95 ? -7.165 -12.489 -0.176 1.00 83.88 95 GLU A N 1
ATOM 718 C CA . GLU A 1 95 ? -6.796 -13.361 0.917 1.00 83.88 95 GLU A CA 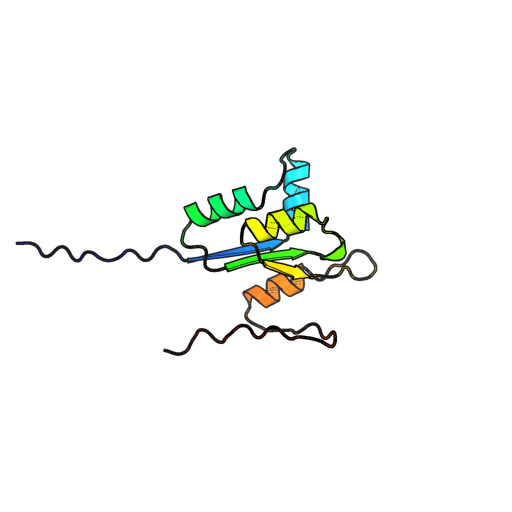1
ATOM 719 C C . GLU A 1 95 ? -6.696 -12.632 2.266 1.00 83.88 95 GLU A C 1
ATOM 721 O O . GLU A 1 95 ? -7.285 -13.081 3.253 1.00 83.88 95 GLU A O 1
ATOM 726 N N . TYR A 1 96 ? -6.006 -11.491 2.287 1.00 82.38 96 TYR A N 1
ATOM 727 C CA . TYR A 1 96 ? -5.848 -10.648 3.467 1.00 82.38 96 TYR A CA 1
ATOM 728 C C . TYR A 1 96 ? -7.208 -10.197 4.016 1.00 82.38 96 TYR A C 1
ATOM 730 O O . TYR A 1 96 ? -7.450 -10.280 5.219 1.00 82.38 96 TYR A O 1
ATOM 738 N N . CYS A 1 97 ? -8.126 -9.798 3.132 1.00 81.19 97 CYS A N 1
ATOM 739 C CA . CYS A 1 97 ? -9.487 -9.401 3.492 1.00 81.19 97 CYS A CA 1
ATOM 740 C C . CYS A 1 97 ? -10.361 -10.583 3.949 1.00 81.19 97 CYS A C 1
ATOM 742 O O . CYS A 1 97 ? -11.218 -10.411 4.812 1.00 81.19 97 CYS A O 1
ATOM 744 N N . ASN A 1 98 ? -10.140 -11.784 3.405 1.00 76.88 98 ASN A N 1
ATOM 745 C CA . ASN A 1 98 ? -10.889 -12.996 3.755 1.00 76.88 98 ASN A CA 1
ATOM 746 C C . ASN A 1 98 ? -10.363 -13.705 5.019 1.00 76.88 98 ASN A C 1
ATOM 748 O O . ASN A 1 98 ? -10.931 -14.716 5.432 1.00 76.88 98 ASN A O 1
ATOM 752 N N . GLY A 1 99 ? -9.269 -13.228 5.623 1.00 64.69 99 GLY A N 1
ATOM 753 C CA . GLY A 1 99 ? -8.687 -13.810 6.838 1.00 64.69 99 GLY A CA 1
ATOM 754 C C . GLY A 1 99 ? -8.051 -15.195 6.651 1.00 64.69 99 GLY A C 1
ATOM 755 O O . GLY A 1 99 ? -7.756 -15.868 7.639 1.00 64.69 99 GLY A O 1
ATOM 756 N N . THR A 1 100 ? -7.838 -15.639 5.407 1.00 43.66 100 THR A N 1
ATOM 757 C CA . THR A 1 100 ? -7.117 -16.889 5.110 1.00 43.66 100 THR A CA 1
ATOM 758 C C . THR A 1 100 ? -5.628 -16.573 4.949 1.00 43.66 100 THR A C 1
ATOM 760 O O . THR A 1 100 ? -5.262 -15.496 4.508 1.00 43.66 100 THR A O 1
ATOM 763 N N . LEU A 1 101 ? -4.754 -17.457 5.419 1.00 38.75 101 LEU A N 1
ATOM 764 C CA . LEU A 1 101 ? -3.331 -17.189 5.626 1.00 38.75 101 LEU A CA 1
ATOM 765 C C . LEU A 1 101 ? -2.496 -18.087 4.700 1.00 38.75 101 LEU A C 1
ATOM 767 O O . LEU A 1 101 ? -2.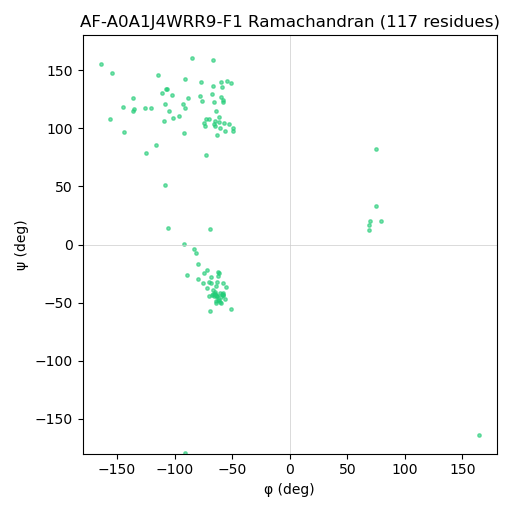063 -19.161 5.115 1.00 38.75 101 LEU A O 1
ATOM 771 N N . ILE A 1 102 ? -2.251 -17.694 3.452 1.00 38.75 102 ILE A N 1
ATOM 772 C CA . ILE A 1 102 ? -1.302 -18.353 2.548 1.00 38.75 102 ILE A CA 1
ATOM 773 C C . ILE A 1 102 ? 0.036 -17.654 2.717 1.00 38.75 102 ILE A C 1
ATOM 775 O O . ILE A 1 102 ? 0.405 -16.656 2.100 1.00 38.75 102 ILE A O 1
ATOM 779 N N . VAL A 1 103 ? 0.818 -18.304 3.568 1.00 32.88 103 VAL A N 1
ATOM 780 C CA . VAL A 1 103 ? 2.269 -18.341 3.492 1.00 32.88 103 VAL A CA 1
ATOM 781 C C . VAL A 1 103 ? 2.668 -18.707 2.055 1.00 32.88 103 VAL A C 1
ATOM 783 O O . VAL A 1 103 ? 2.665 -19.883 1.678 1.00 32.88 103 VAL A O 1
ATOM 786 N N . ALA A 1 104 ? 3.043 -17.716 1.246 1.00 30.45 104 ALA A N 1
ATOM 787 C CA . ALA A 1 104 ? 3.831 -17.964 0.046 1.00 30.45 104 ALA A CA 1
ATOM 788 C C . ALA A 1 104 ? 5.193 -18.505 0.507 1.00 30.45 104 ALA A C 1
ATOM 790 O O . ALA A 1 104 ? 6.033 -17.779 1.034 1.00 30.45 104 ALA A O 1
ATOM 791 N N . ARG A 1 105 ? 5.367 -19.826 0.395 1.00 32.16 105 ARG A N 1
ATOM 792 C CA . ARG A 1 105 ? 6.550 -20.559 0.853 1.00 32.16 105 ARG A CA 1
ATOM 793 C C . ARG A 1 105 ? 7.803 -20.121 0.083 1.00 32.16 105 ARG A C 1
ATOM 795 O O . ARG A 1 105 ? 8.144 -20.713 -0.936 1.00 32.16 105 ARG A O 1
ATOM 802 N N . SER A 1 106 ? 8.542 -19.169 0.643 1.00 32.81 106 SER A N 1
ATOM 803 C CA . SER A 1 106 ? 10.007 -19.176 0.613 1.00 32.81 106 SER A CA 1
ATOM 804 C C . SER A 1 106 ? 10.511 -19.337 2.057 1.00 32.81 106 SER A C 1
ATOM 806 O O . SER A 1 106 ? 9.821 -18.973 3.004 1.00 32.81 106 SER A O 1
ATOM 808 N N . LYS A 1 107 ? 11.633 -20.040 2.229 1.00 34.12 107 LYS A N 1
ATOM 809 C CA . LYS A 1 107 ? 11.980 -20.883 3.393 1.00 34.12 107 LYS A CA 1
ATOM 810 C C . LYS A 1 107 ? 12.268 -20.192 4.738 1.00 34.12 107 LYS A C 1
ATOM 812 O O . LYS A 1 107 ? 12.731 -20.885 5.642 1.00 34.12 107 LYS A O 1
ATOM 817 N N . THR A 1 108 ? 11.966 -18.915 4.930 1.00 35.62 108 THR A N 1
ATOM 818 C CA . THR A 1 108 ? 12.304 -18.251 6.193 1.00 35.62 108 THR A CA 1
ATOM 819 C C . THR A 1 108 ? 11.231 -17.236 6.568 1.00 35.62 108 THR A C 1
ATOM 821 O O . THR A 1 108 ? 10.976 -16.290 5.834 1.00 35.62 108 THR A O 1
ATOM 824 N N . ASP A 1 109 ? 10.608 -17.499 7.716 1.00 30.45 109 ASP A N 1
ATOM 825 C CA . ASP A 1 109 ? 9.727 -16.626 8.495 1.00 30.45 109 ASP A CA 1
ATOM 826 C C . ASP A 1 109 ? 8.304 -16.396 7.966 1.00 30.45 109 ASP A C 1
ATOM 828 O O . ASP A 1 109 ? 7.933 -15.370 7.403 1.00 30.45 109 ASP A O 1
ATOM 832 N N . ALA A 1 110 ? 7.444 -17.372 8.274 1.00 32.34 110 ALA A N 1
ATOM 833 C CA . ALA A 1 110 ? 6.007 -17.159 8.343 1.00 32.34 110 ALA A CA 1
ATOM 834 C C . ALA A 1 110 ? 5.695 -16.183 9.491 1.00 32.34 110 ALA A C 1
ATOM 836 O O . ALA A 1 110 ? 5.742 -16.555 10.667 1.00 32.34 110 ALA A O 1
ATOM 837 N N . ILE A 1 111 ? 5.348 -14.941 9.153 1.00 33.25 111 ILE A N 1
ATOM 838 C CA . ILE A 1 111 ? 4.739 -14.011 10.103 1.00 33.25 111 ILE A CA 1
ATOM 839 C C . ILE A 1 111 ? 3.364 -14.577 10.461 1.00 33.25 111 ILE A C 1
ATOM 841 O O . ILE A 1 111 ? 2.412 -14.527 9.684 1.00 33.25 111 ILE A O 1
ATOM 845 N N . ARG A 1 112 ? 3.276 -15.162 11.657 1.00 29.34 112 ARG A N 1
ATOM 846 C CA . ARG A 1 112 ? 2.005 -15.429 12.322 1.00 29.34 112 ARG A CA 1
ATOM 847 C C . ARG A 1 112 ? 1.363 -14.077 12.619 1.00 29.34 112 ARG A C 1
ATOM 849 O O . ARG A 1 112 ? 1.890 -13.328 13.437 1.00 29.34 112 ARG A O 1
ATOM 856 N N . LEU A 1 113 ? 0.220 -13.782 12.002 1.00 34.66 113 LEU A N 1
ATOM 857 C CA . LEU A 1 113 ? -0.712 -12.835 12.607 1.00 34.66 113 LEU A CA 1
ATOM 858 C C . LEU A 1 113 ? -1.065 -13.409 13.987 1.00 34.66 113 LEU A C 1
ATOM 860 O O . LEU A 1 113 ? -1.494 -14.569 14.051 1.00 34.66 113 LEU A O 1
ATOM 864 N N . PRO A 1 114 ? -0.845 -12.688 15.100 1.00 34.94 114 PRO A N 1
ATOM 865 C CA . PRO A 1 114 ? -1.370 -13.148 16.366 1.00 34.94 114 PRO A CA 1
ATOM 866 C C . PRO A 1 114 ? -2.888 -13.225 16.224 1.00 34.94 114 PRO A C 1
ATOM 868 O O . PRO A 1 114 ? -3.544 -12.271 15.804 1.00 34.94 114 PRO A O 1
ATOM 871 N N . GLN A 1 115 ? -3.422 -14.398 16.558 1.00 34.72 115 GLN A N 1
ATOM 872 C CA . GLN A 1 115 ? -4.819 -14.579 16.911 1.00 34.72 115 GLN A CA 1
ATOM 873 C C . GLN A 1 115 ? -5.172 -13.515 17.959 1.00 34.72 115 GLN A C 1
ATOM 875 O O . GLN A 1 115 ? -4.859 -13.673 19.133 1.00 34.72 115 GLN A O 1
ATOM 880 N N . LEU A 1 116 ? -5.777 -12.407 17.537 1.00 33.25 116 LEU A N 1
ATOM 881 C CA . LEU A 1 116 ? -6.313 -11.383 18.434 1.00 33.25 116 LEU A CA 1
ATOM 882 C C . LEU A 1 116 ? -7.838 -11.436 18.410 1.00 33.25 116 LEU A C 1
ATOM 884 O O . LEU A 1 116 ? -8.511 -10.432 18.224 1.00 33.25 116 LEU A O 1
ATOM 888 N N . PHE A 1 117 ? -8.360 -12.644 18.613 1.00 35.94 117 PHE A N 1
ATOM 889 C CA . PHE A 1 117 ? -9.669 -12.872 19.206 1.00 35.94 117 PHE A CA 1
ATOM 890 C C . PHE A 1 117 ? -9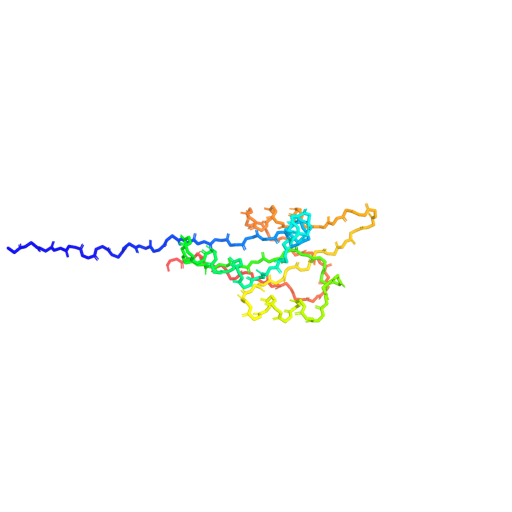.598 -14.126 20.076 1.00 35.94 117 PHE A C 1
ATOM 892 O O . PHE A 1 117 ? -9.749 -15.245 19.595 1.00 35.94 117 PHE A O 1
ATOM 899 N N . SER A 1 118 ? -9.395 -13.913 21.372 1.00 26.36 118 SER A N 1
ATOM 900 C CA . SER A 1 118 ? -10.059 -14.696 22.409 1.00 26.36 118 SER A CA 1
ATOM 901 C C . SER A 1 118 ? -10.096 -13.866 23.693 1.00 26.36 118 SER A C 1
ATOM 903 O O . SER A 1 118 ? -9.060 -13.707 24.337 1.00 26.36 118 SER A O 1
ATOM 905 N N . CYS A 1 119 ? -11.311 -13.403 24.007 1.00 30.67 119 CYS A N 1
ATOM 906 C CA . CYS A 1 119 ? -11.804 -12.874 25.285 1.00 30.67 119 CYS A CA 1
ATOM 907 C C . CYS A 1 119 ? -11.332 -11.475 25.705 1.00 30.67 119 CYS A C 1
ATOM 909 O O . CYS A 1 119 ? -10.178 -11.324 26.155 1.00 30.67 119 CYS A O 1
#

Nearest PDB structures (foldseek):
  6fdl-assembly2_B  TM=7.163E-01  e=1.076E-01  Homo sapiens
  6fdl-assembly1_A  TM=7.208E-01  e=4.509E-01  Homo sapiens
  1c0m-assembly1_A  TM=4.265E-01  e=2.678E-01  Rous sarcoma virus
  5ejk-assembly1_H  TM=3.673E-01  e=2.509E-01  Rous sarcoma virus - Prague C
  3f9k-assembly1_A  TM=3.152E-01  e=4.813E-01  Human immunodeficiency virus type 2 (ISOLATE ROD)

Mean predicted aligned error: 11.2 Å

Radius of gyration: 17.82 Å; Cα contacts (8 Å, |Δi|>4): 120; chains: 1; bounding box: 45×36×57 Å

Sequence (119 aa):
MADREIGHRRAEKVALVVDLENISFTCAGMGIAFSPATLMVMARELGEVIYATAFIDAQSLSTQDRIHLFKSGVTVVDCPRLSRGKDTVDPKIIEYCNGTLIVARSKTDAIRLPQLFSC

Solvent-accessible surface area (backbone atoms only — not comparable to full-atom values): 7434 Å² total; per-residue (Å²): 138,80,87,72,78,80,71,78,78,73,67,47,78,29,77,45,79,36,59,47,62,62,50,41,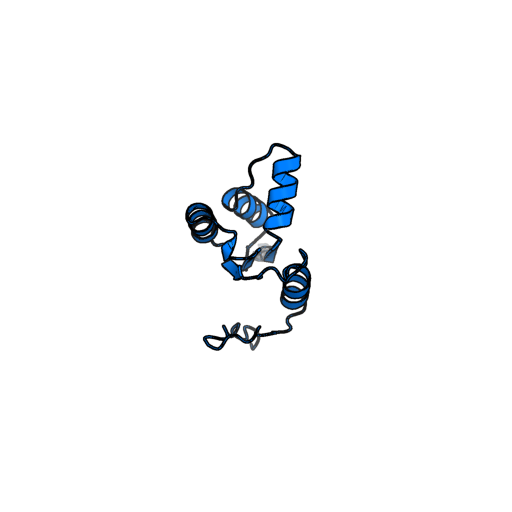52,53,27,50,77,70,76,40,84,72,49,60,54,59,53,49,52,58,45,47,75,70,19,46,65,79,46,40,40,34,33,37,36,60,86,78,53,51,75,65,55,52,50,48,31,51,77,46,63,37,44,79,43,73,19,62,70,42,89,89,84,43,60,42,42,68,67,49,52,54,31,62,74,68,72,53,84,81,74,76,86,63,99,72,81,81,80,73,76,76,84,86,79,80,135

Foldseek 3Di:
DDPDPPPPPAWDEFEAEEAPVVVCVVCVVVVHHDALLVVLVVRVVNTHHPAAEYEEQPVVDDPVNVVRCVVSRYHYDHWHADPPRDIRRVVVSVCVVVVHQDDPDDPDDDPDPPPPDDD